Protein AF-A0A645IVG9-F1 (afdb_monomer_lite)

pLDDT: mean 70.03, std 12.47, range [45.09, 88.12]

InterPro domains:
  IPR046283 Protein of unknown function DUF6320 [PF19845] (2-167)

Sequence (167 aa):
MLVIAIDRFYTAGLDWSLIVAGALAMLWVFACPSLLMRKPTFLKIVVPALLAVLAFLLLVNRFFFMADWYARLALPIVLVFGALVIVCGELIVRRILRSFYIPAAILTAVGILVSAIELIVNRYLIGHISIQWSLFVLIPCLALAGIAVSIARRRSIQDEIRKRLHL

Radius of gyration: 21.48 Å; chains: 1; bounding box: 39×39×67 Å

Secondary structure (DSSP, 8-state):
-HHHHHHHHH-S-THHHHHHHHHHHHHHHHHHHHHH-SS--HHHHHHHHHHHHHHHHHHHHHHSTT-THIIIIIHHHHHHHHHHHHHHHHHHHTT-S-TTHHHHHHHHHHHHHHHHHHHHHHHHHTSS---SSHHHHHHHHHHHHHHHHHHHH-HHHHHHHHHHTT-

Structure (mmCIF, N/CA/C/O backbone):
data_AF-A0A645IVG9-F1
#
_entry.id   AF-A0A645IVG9-F1
#
loop_
_atom_site.group_PDB
_atom_site.id
_atom_site.type_symbol
_atom_site.label_atom_id
_atom_site.label_alt_id
_atom_site.label_comp_id
_atom_site.label_asym_id
_atom_site.label_entity_id
_atom_site.label_seq_id
_atom_site.pdbx_PDB_ins_code
_atom_site.Cartn_x
_atom_site.Cartn_y
_atom_site.Cartn_z
_atom_site.occupancy
_atom_site.B_iso_or_equiv
_atom_site.auth_seq_id
_atom_site.auth_comp_id
_atom_site.auth_asym_id
_atom_site.auth_atom_id
_atom_site.pdbx_PDB_model_num
ATOM 1 N N . MET A 1 1 ? -1.678 18.208 -21.548 1.00 52.03 1 MET A N 1
ATOM 2 C CA . MET A 1 1 ? -1.575 18.451 -23.006 1.00 52.03 1 MET A CA 1
ATOM 3 C C . MET A 1 1 ? -0.223 19.041 -23.408 1.00 52.03 1 MET A C 1
ATOM 5 O O . MET A 1 1 ? 0.368 18.513 -24.334 1.00 52.03 1 MET A O 1
ATOM 9 N N . LEU A 1 2 ? 0.326 20.027 -22.682 1.00 56.47 2 LEU A N 1
ATOM 10 C CA . LEU A 1 2 ? 1.654 20.610 -22.966 1.00 56.47 2 LEU A CA 1
ATOM 11 C C . LEU A 1 2 ? 2.825 19.603 -22.970 1.00 56.47 2 LEU A C 1
ATOM 13 O O . LEU A 1 2 ? 3.649 19.638 -23.871 1.00 56.47 2 LEU A O 1
ATOM 17 N N . VAL A 1 3 ? 2.867 18.658 -22.026 1.00 54.75 3 VAL A N 1
ATOM 18 C CA . VAL A 1 3 ? 3.972 17.678 -21.917 1.00 54.75 3 VAL A CA 1
ATOM 19 C C . VAL A 1 3 ? 4.009 16.692 -23.095 1.00 54.75 3 VAL A C 1
ATOM 21 O O . VAL A 1 3 ? 5.079 16.355 -23.579 1.00 54.75 3 VAL A O 1
ATOM 24 N N . ILE A 1 4 ? 2.842 16.284 -23.609 1.00 54.59 4 ILE A N 1
ATOM 25 C CA . ILE A 1 4 ? 2.724 15.348 -24.745 1.00 54.59 4 ILE A CA 1
ATOM 26 C C . ILE A 1 4 ? 3.167 16.025 -26.051 1.00 54.59 4 ILE A C 1
ATOM 28 O O . ILE A 1 4 ? 3.784 15.398 -26.906 1.00 54.59 4 ILE A O 1
ATOM 32 N N . ALA A 1 5 ? 2.870 17.319 -26.195 1.00 57.56 5 ALA A N 1
ATOM 33 C CA . ALA A 1 5 ? 3.284 18.098 -27.355 1.00 57.56 5 ALA A CA 1
ATOM 34 C C . ALA A 1 5 ? 4.805 18.325 -27.381 1.00 57.56 5 ALA A C 1
ATOM 36 O O . ALA A 1 5 ? 5.405 18.240 -28.446 1.00 57.56 5 ALA A O 1
ATOM 37 N N . ILE A 1 6 ? 5.431 18.564 -26.224 1.00 56.22 6 ILE A N 1
ATOM 38 C CA . ILE A 1 6 ? 6.885 18.780 -26.118 1.00 56.22 6 ILE A CA 1
ATOM 39 C C . ILE A 1 6 ? 7.661 17.479 -26.389 1.00 56.22 6 ILE A C 1
ATOM 41 O O . ILE A 1 6 ? 8.654 17.497 -27.112 1.00 56.22 6 ILE A O 1
ATOM 45 N N . ASP A 1 7 ? 7.170 16.342 -25.892 1.00 50.22 7 ASP A N 1
ATOM 46 C CA . ASP A 1 7 ? 7.794 15.024 -26.089 1.00 50.22 7 ASP A CA 1
ATOM 47 C C . ASP A 1 7 ? 7.821 14.597 -27.567 1.00 50.22 7 ASP A C 1
ATOM 49 O O . ASP A 1 7 ? 8.826 14.092 -28.062 1.00 50.22 7 ASP A O 1
ATOM 53 N N . ARG A 1 8 ? 6.758 14.921 -28.319 1.00 49.50 8 ARG A N 1
ATOM 54 C CA . ARG A 1 8 ? 6.665 14.670 -29.768 1.00 49.50 8 ARG A CA 1
ATOM 55 C C . ARG A 1 8 ? 7.735 15.410 -30.583 1.00 49.50 8 ARG A C 1
ATOM 57 O O . ARG A 1 8 ? 8.059 14.962 -31.679 1.00 49.50 8 ARG A O 1
ATOM 64 N N . PHE A 1 9 ? 8.251 16.531 -30.076 1.00 51.00 9 PHE A N 1
ATOM 65 C CA . PHE A 1 9 ? 9.229 17.371 -30.773 1.00 51.00 9 PHE A CA 1
ATOM 66 C C . PHE A 1 9 ? 10.685 17.078 -30.391 1.00 51.00 9 PHE A C 1
ATOM 68 O O . PHE A 1 9 ? 11.572 17.419 -31.170 1.00 51.00 9 PHE A O 1
ATOM 75 N N . TYR A 1 10 ? 10.950 16.462 -29.231 1.00 47.25 10 TYR A N 1
ATOM 76 C CA . TYR A 1 10 ? 12.313 16.356 -28.692 1.00 47.25 10 TYR A CA 1
ATOM 77 C C . TYR A 1 10 ? 12.925 14.950 -28.746 1.00 47.25 10 TYR A C 1
ATOM 79 O O . TYR A 1 10 ? 14.148 14.819 -28.684 1.00 47.25 10 TYR A O 1
ATOM 87 N N . THR A 1 11 ? 12.139 13.873 -28.848 1.00 45.09 11 THR A N 1
ATOM 88 C CA . THR A 1 11 ? 12.695 12.508 -28.857 1.00 45.09 11 THR A CA 1
ATOM 89 C C . THR A 1 11 ? 11.783 11.565 -29.641 1.00 45.09 11 THR A C 1
ATOM 91 O O . THR A 1 11 ? 10.575 11.544 -29.448 1.00 45.09 11 THR A O 1
ATOM 94 N N . ALA A 1 12 ? 12.344 10.754 -30.539 1.00 51.09 12 ALA A N 1
ATOM 95 C CA . ALA A 1 12 ? 11.592 9.798 -31.361 1.00 51.09 12 ALA A CA 1
ATOM 96 C C . ALA A 1 12 ? 11.000 8.597 -30.576 1.00 51.09 12 ALA A C 1
ATOM 98 O O . ALA A 1 12 ? 10.578 7.619 -31.189 1.00 51.09 12 ALA A O 1
ATOM 99 N N . GLY A 1 13 ? 10.952 8.657 -29.240 1.00 50.28 13 GLY A N 1
ATOM 100 C CA . GLY A 1 13 ? 10.428 7.615 -28.357 1.00 50.28 13 GLY A CA 1
ATOM 101 C C . GLY A 1 13 ? 9.473 8.214 -27.327 1.00 50.28 13 GLY A C 1
ATOM 102 O O . GLY A 1 13 ? 9.867 9.072 -26.545 1.00 50.28 13 GLY A O 1
ATOM 103 N N . LEU A 1 14 ? 8.224 7.743 -27.332 1.00 55.28 14 LEU A N 1
ATOM 104 C CA . LEU A 1 14 ? 7.104 8.127 -26.453 1.00 55.28 14 LEU A CA 1
ATOM 105 C C . LEU A 1 14 ? 7.287 7.661 -24.990 1.00 55.28 14 LEU A C 1
ATOM 107 O O . LEU A 1 14 ? 6.313 7.399 -24.284 1.00 55.28 14 LEU A O 1
ATOM 111 N N . ASP A 1 15 ? 8.524 7.496 -24.533 1.00 64.38 15 ASP A N 1
ATOM 112 C CA . ASP A 1 15 ? 8.815 6.663 -23.368 1.00 64.38 15 ASP A CA 1
ATOM 113 C C . ASP A 1 15 ? 8.747 7.453 -22.052 1.00 64.38 15 ASP A C 1
ATOM 115 O O . ASP A 1 15 ? 8.237 6.967 -21.042 1.00 64.38 15 ASP A O 1
ATOM 119 N N . TRP A 1 16 ? 9.170 8.719 -22.059 1.00 63.97 16 TRP A N 1
ATOM 120 C CA . TRP A 1 16 ? 9.213 9.549 -20.851 1.00 63.97 16 TRP A CA 1
ATOM 121 C C . TRP A 1 16 ? 7.883 10.242 -20.556 1.00 63.97 16 TRP A C 1
ATOM 123 O O . TRP A 1 16 ? 7.435 10.273 -19.404 1.00 63.97 16 TRP A O 1
ATOM 133 N N . SER A 1 17 ? 7.199 10.755 -21.583 1.00 72.31 17 SER A N 1
ATOM 134 C CA . SER A 1 17 ? 5.901 11.414 -21.391 1.00 72.31 17 SER A CA 1
ATOM 135 C C . SER A 1 17 ? 4.812 10.464 -20.904 1.00 72.31 17 SER A C 1
ATOM 137 O O . SER A 1 17 ? 3.932 10.890 -20.153 1.00 72.31 17 SER A O 1
ATOM 139 N N . LEU A 1 18 ? 4.882 9.181 -21.271 1.00 73.81 18 LEU A N 1
ATOM 140 C CA . LEU A 1 18 ? 3.909 8.173 -20.860 1.00 73.81 18 LEU A CA 1
ATOM 141 C C . LEU A 1 18 ? 3.987 7.882 -19.354 1.00 73.81 18 LEU A C 1
ATOM 143 O O . LEU A 1 18 ? 2.950 7.737 -18.707 1.00 73.81 18 LEU A O 1
ATOM 147 N N . ILE A 1 19 ? 5.193 7.864 -18.775 1.00 75.81 19 ILE A N 1
ATOM 148 C CA . ILE A 1 19 ? 5.391 7.710 -17.323 1.00 75.81 19 ILE A CA 1
ATOM 149 C C . ILE A 1 19 ? 4.807 8.919 -16.587 1.00 75.81 19 ILE A C 1
ATOM 151 O O . ILE A 1 19 ? 4.055 8.761 -15.624 1.00 75.81 19 ILE A O 1
ATOM 155 N N . VAL A 1 20 ? 5.094 10.132 -17.066 1.00 80.94 20 VAL A N 1
ATOM 156 C CA . VAL A 1 20 ? 4.573 11.371 -16.467 1.00 80.94 20 VAL A CA 1
ATOM 157 C C . VAL A 1 20 ? 3.045 11.429 -16.570 1.00 80.94 20 VAL A C 1
ATOM 159 O O . VAL A 1 20 ? 2.368 11.739 -15.588 1.00 80.94 20 VAL A O 1
ATOM 162 N N . ALA A 1 21 ? 2.483 11.073 -17.728 1.00 81.19 21 ALA A N 1
ATOM 163 C CA . ALA A 1 21 ? 1.040 10.985 -17.933 1.00 81.19 21 ALA A CA 1
ATOM 164 C C . ALA A 1 21 ? 0.395 9.922 -17.029 1.00 81.19 21 ALA A C 1
ATOM 166 O O . ALA A 1 21 ? -0.660 10.179 -16.449 1.00 81.19 21 ALA A O 1
ATOM 167 N N . GLY A 1 22 ? 1.041 8.767 -16.851 1.00 81.81 22 GLY A N 1
ATOM 168 C CA . GLY A 1 22 ? 0.607 7.723 -15.922 1.00 81.81 22 GLY A CA 1
ATOM 169 C C . GLY A 1 22 ? 0.593 8.194 -14.466 1.00 81.81 22 GLY A C 1
ATOM 170 O O . GLY A 1 22 ? -0.384 7.959 -13.757 1.00 81.81 22 GLY A O 1
ATOM 171 N N . ALA A 1 23 ? 1.624 8.922 -14.028 1.00 82.00 23 ALA A N 1
ATOM 172 C CA . ALA A 1 23 ? 1.685 9.492 -12.681 1.00 82.00 23 ALA A CA 1
ATOM 173 C C . ALA A 1 23 ? 0.585 10.546 -12.451 1.00 82.00 23 ALA A C 1
ATOM 175 O O . ALA A 1 23 ? -0.083 10.540 -11.414 1.00 82.00 23 ALA A O 1
ATOM 176 N N . LEU A 1 24 ? 0.340 11.409 -13.443 1.00 84.12 24 LEU A N 1
ATOM 177 C CA . LEU A 1 24 ? -0.767 12.373 -13.438 1.00 84.12 24 LEU A CA 1
ATOM 178 C C . LEU A 1 24 ? -2.133 11.679 -13.381 1.00 84.12 24 LEU A C 1
ATOM 180 O O . LEU A 1 24 ? -2.996 12.096 -12.610 1.00 84.12 24 LEU A O 1
ATOM 184 N N . ALA A 1 25 ? -2.326 10.607 -14.150 1.00 83.25 25 ALA A N 1
ATOM 185 C CA . ALA A 1 25 ? -3.547 9.809 -14.102 1.00 83.25 25 ALA A CA 1
ATOM 186 C C . ALA A 1 25 ? -3.737 9.151 -12.725 1.00 83.25 25 ALA A C 1
ATOM 188 O O . ALA A 1 25 ? -4.847 9.145 -12.196 1.00 83.25 25 ALA A O 1
ATOM 189 N N . MET A 1 26 ? -2.662 8.660 -12.102 1.00 83.81 26 MET A N 1
ATOM 190 C CA . MET A 1 26 ? -2.708 8.079 -10.757 1.00 83.81 26 MET A CA 1
ATOM 191 C C . MET A 1 26 ? -3.111 9.121 -9.702 1.00 83.81 26 MET A C 1
ATOM 193 O O . MET A 1 26 ? -4.006 8.867 -8.896 1.00 83.81 26 MET A O 1
ATOM 197 N N . LEU A 1 27 ? -2.527 10.324 -9.760 1.00 83.50 27 LEU A N 1
ATOM 198 C CA . LEU A 1 27 ? -2.930 11.459 -8.919 1.00 83.50 27 LEU A CA 1
ATOM 199 C C . LEU A 1 27 ? -4.394 11.842 -9.141 1.00 83.50 27 LEU A C 1
ATOM 201 O O . LEU A 1 27 ? -5.121 12.099 -8.180 1.00 83.50 27 LEU A O 1
ATOM 205 N N . TRP A 1 28 ? -4.847 11.831 -10.395 1.00 83.25 28 TRP A N 1
ATOM 206 C CA . TRP A 1 28 ? -6.240 12.098 -10.725 1.00 83.25 28 TRP A CA 1
ATOM 207 C C . TRP A 1 28 ? -7.184 11.069 -10.097 1.00 83.25 28 TRP A C 1
ATOM 209 O O . TRP A 1 28 ? -8.213 11.445 -9.542 1.00 83.25 28 TRP A O 1
ATOM 219 N N . VAL A 1 29 ? -6.831 9.781 -10.112 1.00 84.69 29 VAL A N 1
ATOM 220 C CA . VAL A 1 29 ? -7.633 8.729 -9.464 1.00 84.69 29 VAL A CA 1
ATOM 221 C C . VAL A 1 29 ? -7.662 8.886 -7.942 1.00 84.69 29 VAL A C 1
ATOM 223 O O . VAL A 1 29 ? -8.681 8.572 -7.336 1.00 84.69 29 VAL A O 1
ATOM 226 N N . PHE A 1 30 ? -6.612 9.414 -7.310 1.00 81.12 30 PHE A N 1
ATOM 227 C CA . PHE A 1 30 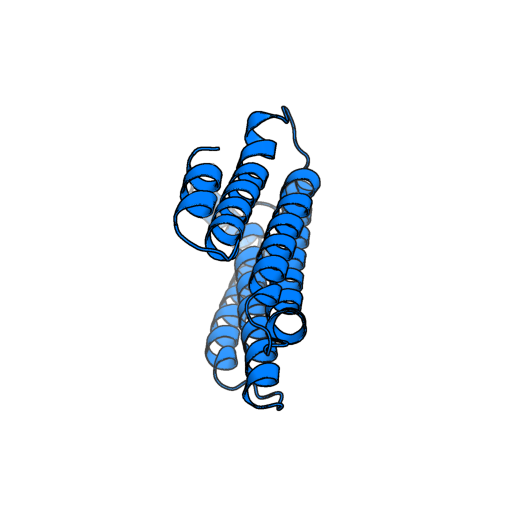? -6.656 9.729 -5.877 1.00 81.12 30 PHE A CA 1
ATOM 228 C C . PHE A 1 30 ? -7.513 10.961 -5.558 1.00 81.12 30 PHE A C 1
ATOM 230 O O . PHE A 1 30 ? -8.185 10.985 -4.527 1.00 81.12 30 PHE A O 1
ATOM 237 N N . ALA A 1 31 ? -7.531 11.964 -6.439 1.00 79.56 31 ALA A N 1
ATOM 238 C CA . ALA A 1 31 ? -8.323 13.183 -6.263 1.00 79.56 31 ALA A CA 1
ATOM 239 C C . ALA A 1 31 ? -9.804 13.015 -6.661 1.00 79.56 31 ALA A C 1
ATOM 241 O O . ALA A 1 31 ? -10.687 13.674 -6.117 1.00 79.56 31 ALA A O 1
ATOM 242 N N . CYS A 1 32 ? -10.116 12.129 -7.605 1.00 80.38 32 CYS A N 1
ATOM 243 C CA . CYS A 1 32 ? -11.469 11.971 -8.139 1.00 80.38 32 CYS A CA 1
ATOM 244 C C . CYS A 1 32 ? -12.513 11.548 -7.075 1.00 80.38 32 CYS A C 1
ATOM 246 O O . CYS A 1 32 ? -13.588 12.153 -7.036 1.00 80.38 32 CYS A O 1
ATOM 248 N N . PRO A 1 33 ? -12.239 10.597 -6.156 1.00 72.88 33 PRO A N 1
ATOM 249 C CA . PRO A 1 33 ? -13.190 10.206 -5.120 1.00 72.88 33 PRO A CA 1
ATOM 250 C C . PRO A 1 33 ? -13.562 11.342 -4.164 1.00 72.88 33 PRO A C 1
ATOM 252 O O . PRO A 1 33 ? -14.701 11.377 -3.703 1.00 72.88 33 PRO A O 1
ATOM 255 N N . SER A 1 34 ? -12.638 12.263 -3.869 1.00 69.81 34 SER A N 1
ATOM 256 C CA . SER A 1 34 ? -12.905 13.399 -2.979 1.00 69.81 34 SER A CA 1
ATOM 257 C C . SER A 1 34 ? -13.672 14.527 -3.670 1.00 69.81 34 SER A C 1
ATOM 259 O O . SER A 1 34 ? -14.435 15.228 -3.010 1.00 69.81 34 SER A O 1
ATOM 261 N N . LEU A 1 35 ? -13.508 14.686 -4.986 1.00 71.69 35 LEU A N 1
ATOM 262 C CA . LEU A 1 35 ? -14.142 15.759 -5.759 1.00 71.69 35 LEU A CA 1
ATOM 263 C C . LEU A 1 35 ? -15.512 15.372 -6.333 1.00 71.69 35 LEU A C 1
ATOM 265 O O . LEU A 1 35 ? -16.405 16.213 -6.408 1.00 71.69 35 LEU A O 1
ATOM 269 N N . LEU A 1 36 ? -15.690 14.115 -6.749 1.00 76.19 36 LEU A N 1
ATOM 270 C CA . LEU A 1 36 ? -16.861 13.693 -7.525 1.00 76.19 36 LEU A CA 1
ATOM 271 C C . LEU A 1 36 ? -17.931 12.989 -6.680 1.00 76.19 36 LEU A C 1
ATOM 273 O O . LEU A 1 36 ? -19.117 13.028 -7.014 1.00 76.19 36 LEU A O 1
ATOM 277 N N . MET A 1 37 ? -17.546 12.327 -5.583 1.00 73.94 37 MET A N 1
ATOM 278 C CA . MET A 1 37 ? -18.481 11.549 -4.772 1.00 73.94 37 MET A CA 1
ATOM 279 C C . MET A 1 37 ? -18.888 12.302 -3.505 1.00 73.94 37 MET A C 1
ATOM 281 O O . MET A 1 37 ? -18.076 12.603 -2.640 1.00 73.94 37 MET A O 1
ATOM 285 N N . ARG A 1 38 ? -20.197 12.529 -3.343 1.00 65.94 38 ARG A N 1
ATOM 286 C CA . ARG A 1 38 ? -20.759 13.206 -2.160 1.00 65.94 38 ARG A CA 1
ATOM 287 C C . ARG A 1 38 ? -20.741 12.332 -0.895 1.00 65.94 38 ARG A C 1
ATOM 289 O O . ARG A 1 38 ? -20.723 12.863 0.209 1.00 65.94 38 ARG A O 1
ATOM 296 N N . LYS A 1 39 ? -20.776 10.999 -1.054 1.00 69.19 39 LYS A N 1
ATOM 297 C CA . LYS A 1 39 ? -20.663 9.977 0.014 1.00 69.19 39 LYS A CA 1
ATOM 298 C C . LYS A 1 39 ? -20.021 8.682 -0.524 1.00 69.19 39 LYS A C 1
ATOM 300 O O . LYS A 1 39 ? -20.720 7.679 -0.691 1.00 69.19 39 LYS A O 1
ATOM 305 N N . PRO A 1 40 ? -18.726 8.686 -0.872 1.00 71.62 40 PRO A N 1
ATOM 306 C CA . PRO A 1 40 ? -18.056 7.480 -1.338 1.00 71.62 40 PRO A CA 1
ATOM 307 C C . PRO A 1 40 ? -17.998 6.428 -0.222 1.00 71.62 40 PRO A C 1
ATOM 309 O O . PRO A 1 40 ? -17.608 6.714 0.908 1.00 71.62 40 PRO A O 1
ATOM 312 N N . THR A 1 41 ? -18.383 5.190 -0.533 1.00 80.00 41 THR A N 1
ATOM 313 C CA . THR A 1 41 ? -18.116 4.040 0.344 1.00 80.00 41 THR A CA 1
ATOM 314 C C . THR A 1 41 ? -16.610 3.786 0.371 1.00 80.00 41 THR A C 1
ATOM 316 O O . THR A 1 41 ? -15.970 3.893 -0.671 1.00 80.00 41 THR A O 1
ATOM 319 N N . PHE A 1 42 ? -16.051 3.393 1.516 1.00 79.31 42 PHE A N 1
ATOM 320 C CA . PHE A 1 42 ? -14.613 3.147 1.685 1.00 79.31 42 PHE A CA 1
ATOM 321 C C . PHE A 1 42 ? -14.002 2.274 0.567 1.00 79.31 42 PHE A C 1
ATOM 323 O O . PHE A 1 42 ? -13.035 2.677 -0.078 1.00 79.31 42 PHE A O 1
ATOM 330 N N . LEU A 1 43 ? -14.646 1.150 0.231 1.00 81.94 43 LEU A N 1
ATOM 331 C CA . LEU A 1 43 ? -14.260 0.281 -0.893 1.00 81.94 43 LEU A CA 1
ATOM 332 C C . LEU A 1 43 ? -14.197 1.007 -2.248 1.00 81.94 43 LEU A C 1
ATOM 334 O O . LEU A 1 43 ? -13.282 0.763 -3.030 1.00 81.94 43 LEU A O 1
ATOM 338 N N . LYS A 1 44 ? -15.130 1.927 -2.523 1.00 82.19 44 LYS A N 1
ATOM 339 C CA . LYS A 1 44 ? -15.171 2.688 -3.786 1.00 82.19 44 LYS A CA 1
ATOM 340 C C . LYS A 1 44 ? -14.026 3.693 -3.914 1.00 82.19 44 LYS A C 1
ATOM 342 O O . LYS A 1 44 ? -13.787 4.167 -5.015 1.00 82.19 44 LYS A O 1
ATOM 347 N N . ILE A 1 45 ? -13.331 4.013 -2.822 1.00 83.56 45 ILE A N 1
ATOM 348 C CA . ILE A 1 45 ? -12.126 4.851 -2.834 1.00 83.56 45 ILE A CA 1
ATOM 349 C C . ILE A 1 45 ? -10.888 3.966 -2.986 1.00 83.56 45 ILE A C 1
ATOM 351 O O . ILE A 1 45 ? -10.044 4.209 -3.843 1.00 83.56 45 ILE A O 1
ATOM 355 N N . VAL A 1 46 ? -10.795 2.914 -2.168 1.00 84.56 46 VAL A N 1
ATOM 356 C CA . VAL A 1 46 ? -9.584 2.089 -2.058 1.00 84.56 46 VAL A CA 1
ATOM 357 C C . VAL A 1 46 ? -9.360 1.212 -3.289 1.00 84.56 46 VAL A C 1
ATOM 359 O O . VAL A 1 46 ? -8.233 1.107 -3.759 1.00 84.56 46 VAL A O 1
ATOM 362 N N . VAL A 1 47 ? -10.408 0.604 -3.850 1.00 85.94 47 VAL A N 1
ATOM 363 C CA . VAL A 1 47 ? -10.275 -0.280 -5.022 1.00 85.94 47 VAL A CA 1
ATOM 364 C C . VAL A 1 47 ? -9.706 0.447 -6.251 1.00 85.94 47 VAL A C 1
ATOM 366 O O . VAL A 1 47 ? -8.701 -0.023 -6.785 1.00 85.94 47 VAL A O 1
ATOM 369 N N . PRO A 1 48 ? -10.265 1.586 -6.711 1.00 85.50 48 PRO A N 1
ATOM 370 C CA . PRO A 1 48 ? -9.694 2.293 -7.856 1.00 85.50 48 PRO A CA 1
ATOM 371 C C . PRO A 1 48 ? -8.303 2.862 -7.558 1.00 85.50 48 PRO A C 1
ATOM 373 O O . PRO A 1 48 ? -7.457 2.857 -8.446 1.00 85.50 48 PRO A O 1
ATOM 376 N N . ALA A 1 49 ? -8.032 3.276 -6.317 1.00 85.62 49 ALA A N 1
ATOM 377 C CA . ALA A 1 49 ? -6.698 3.681 -5.881 1.00 85.62 49 ALA A CA 1
ATOM 378 C C . ALA A 1 49 ? -5.666 2.547 -6.052 1.00 85.62 49 ALA A C 1
ATOM 380 O O . ALA A 1 49 ? -4.605 2.763 -6.636 1.00 85.62 49 ALA A O 1
ATOM 381 N N . LEU A 1 50 ? -5.989 1.326 -5.612 1.00 86.75 50 LEU A N 1
ATOM 382 C CA . LEU A 1 50 ? -5.123 0.153 -5.786 1.00 86.75 50 LEU A CA 1
ATOM 383 C C . LEU A 1 50 ? -4.932 -0.206 -7.264 1.00 86.75 50 LEU A C 1
ATOM 385 O O . LEU A 1 50 ? -3.811 -0.478 -7.691 1.00 86.75 50 LEU A O 1
ATOM 389 N N . LEU A 1 51 ? -6.008 -0.170 -8.055 1.00 87.12 51 LEU A N 1
ATOM 390 C CA . LEU A 1 51 ? -5.939 -0.432 -9.494 1.00 87.12 51 LEU A CA 1
ATOM 391 C C . LEU A 1 51 ? -5.071 0.597 -10.223 1.00 87.12 51 LEU A C 1
ATOM 393 O O . LEU A 1 51 ? -4.291 0.214 -11.090 1.00 87.12 51 LEU A O 1
ATOM 397 N N . ALA A 1 52 ? -5.158 1.877 -9.856 1.00 87.38 52 ALA A N 1
ATOM 398 C CA . ALA A 1 52 ? -4.329 2.925 -10.443 1.00 87.38 52 ALA A CA 1
ATOM 399 C C . ALA A 1 52 ? -2.840 2.710 -10.144 1.00 87.38 52 ALA A C 1
ATOM 401 O O . ALA A 1 52 ? -2.016 2.824 -11.050 1.00 87.38 52 ALA A O 1
ATOM 402 N N . VAL A 1 53 ? -2.502 2.322 -8.910 1.00 87.38 53 VAL A N 1
ATOM 403 C CA . VAL A 1 53 ? -1.125 1.969 -8.528 1.00 87.38 53 VAL A CA 1
ATOM 404 C C . VAL A 1 53 ? -0.628 0.756 -9.316 1.00 87.38 53 VAL A C 1
ATOM 406 O O . VAL A 1 53 ? 0.464 0.798 -9.879 1.00 87.38 53 VAL A O 1
ATOM 409 N N . LEU A 1 54 ? -1.431 -0.307 -9.423 1.00 87.88 54 LEU A N 1
ATOM 410 C CA . LEU A 1 54 ? -1.070 -1.498 -10.201 1.00 87.88 54 LEU A CA 1
ATOM 411 C C . LEU A 1 54 ? -0.897 -1.194 -11.692 1.00 87.88 54 LEU A C 1
ATOM 413 O O . LEU A 1 54 ? 0.030 -1.719 -12.307 1.00 87.88 54 LEU A O 1
ATOM 417 N N . ALA A 1 55 ? -1.765 -0.360 -12.267 1.00 86.12 55 ALA A N 1
ATOM 418 C CA . ALA A 1 55 ? -1.688 0.051 -13.664 1.00 86.12 55 ALA A CA 1
ATOM 419 C C . ALA A 1 55 ? -0.441 0.905 -13.930 1.00 86.12 55 ALA A C 1
ATOM 421 O O . ALA A 1 55 ? 0.257 0.675 -14.918 1.00 86.12 55 ALA A O 1
ATOM 422 N N . PHE A 1 56 ? -0.118 1.839 -13.030 1.00 84.50 56 PHE A N 1
ATOM 423 C CA . PHE A 1 56 ? 1.099 2.642 -13.122 1.00 84.50 56 PHE A CA 1
ATOM 424 C C . PHE A 1 56 ? 2.358 1.774 -13.023 1.00 84.50 56 PHE A C 1
ATOM 426 O O . PHE A 1 56 ? 3.246 1.877 -13.864 1.00 84.50 56 PHE A O 1
ATOM 433 N N . LEU A 1 57 ? 2.419 0.857 -12.056 1.00 85.12 57 LEU A N 1
ATOM 434 C CA . LEU A 1 57 ? 3.555 -0.058 -11.905 1.00 85.12 57 LEU A CA 1
ATOM 435 C C . LEU A 1 57 ? 3.706 -1.003 -13.105 1.00 85.12 57 LEU A C 1
ATOM 437 O O . LEU A 1 57 ? 4.829 -1.316 -13.495 1.00 85.12 57 LEU A O 1
ATOM 441 N N . LEU A 1 58 ? 2.598 -1.420 -13.724 1.00 84.50 58 LEU A N 1
ATOM 442 C CA . LEU A 1 58 ? 2.620 -2.215 -14.953 1.00 84.50 58 LEU A CA 1
ATOM 443 C C . LEU A 1 58 ? 3.185 -1.408 -16.125 1.00 84.50 58 LEU A C 1
ATOM 445 O O . LEU A 1 58 ? 3.995 -1.930 -16.889 1.00 84.50 58 LEU A O 1
ATOM 449 N N . LEU A 1 59 ? 2.790 -0.139 -16.247 1.00 82.50 59 LEU A N 1
ATOM 450 C CA . LEU A 1 59 ? 3.319 0.790 -17.244 1.00 82.50 59 LEU A CA 1
ATOM 451 C C . LEU A 1 59 ? 4.831 0.969 -17.062 1.00 82.50 59 LEU A C 1
ATOM 453 O O . LEU A 1 59 ? 5.577 0.829 -18.026 1.00 82.50 59 LEU A O 1
ATOM 457 N N . VAL A 1 60 ? 5.295 1.163 -15.824 1.00 82.00 60 VAL A N 1
ATOM 458 C CA . VAL A 1 60 ? 6.729 1.231 -15.497 1.00 82.00 60 VAL A CA 1
ATOM 459 C C . VAL A 1 60 ? 7.440 -0.076 -15.866 1.00 82.00 60 VAL A C 1
ATOM 461 O O . VAL A 1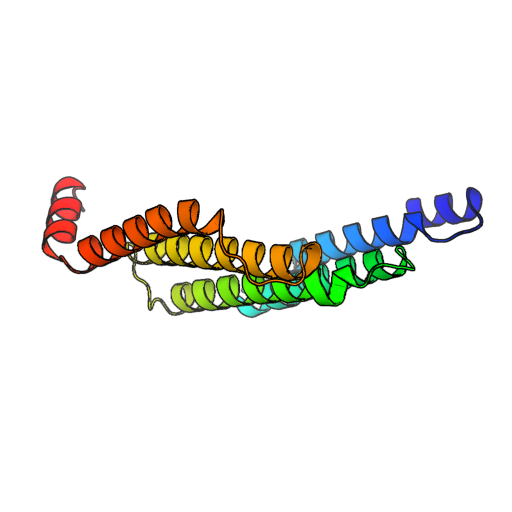 60 ? 8.499 -0.045 -16.484 1.00 82.00 60 VAL A O 1
ATOM 464 N N . ASN A 1 61 ? 6.853 -1.237 -15.566 1.00 82.75 61 ASN A N 1
ATOM 465 C CA . ASN A 1 61 ? 7.444 -2.534 -15.902 1.00 82.75 61 ASN A CA 1
ATOM 466 C C . ASN A 1 61 ? 7.650 -2.737 -17.408 1.00 82.75 61 ASN A C 1
ATOM 468 O O . ASN A 1 61 ? 8.628 -3.358 -17.803 1.00 82.75 61 ASN A O 1
ATOM 472 N N . ARG A 1 62 ? 6.753 -2.216 -18.255 1.00 77.94 62 ARG A N 1
ATOM 473 C CA . ARG A 1 62 ? 6.897 -2.310 -19.718 1.00 77.94 62 ARG A CA 1
ATOM 474 C C . ARG A 1 62 ? 8.129 -1.574 -20.246 1.00 77.94 62 ARG A C 1
ATOM 476 O O . ARG A 1 62 ? 8.646 -1.978 -21.280 1.00 77.94 62 ARG A O 1
ATOM 483 N N . PHE A 1 63 ? 8.609 -0.551 -19.539 1.00 73.06 63 PHE A N 1
ATOM 484 C CA . PHE A 1 63 ? 9.838 0.159 -19.901 1.00 73.06 63 PHE A CA 1
ATOM 485 C C . PHE A 1 63 ? 11.103 -0.609 -19.520 1.00 73.06 63 PHE A C 1
ATOM 487 O O . PHE A 1 63 ? 12.104 -0.562 -20.232 1.00 73.06 63 PHE A O 1
ATOM 494 N N . PHE A 1 64 ? 11.058 -1.370 -18.430 1.00 70.38 64 PHE A N 1
ATOM 495 C CA . PHE A 1 64 ? 12.167 -2.218 -18.012 1.00 70.38 64 PHE A CA 1
ATOM 496 C C . PHE A 1 64 ? 12.047 -3.593 -18.683 1.00 70.38 64 PHE A C 1
ATOM 498 O O . PHE A 1 64 ? 11.570 -4.551 -18.083 1.00 70.38 64 PHE A O 1
ATOM 505 N N . PHE A 1 65 ? 12.513 -3.685 -19.935 1.00 59.81 65 PHE A N 1
ATOM 506 C CA . PHE A 1 65 ? 12.430 -4.851 -20.840 1.00 59.81 65 PHE A CA 1
ATOM 507 C C . PHE A 1 65 ? 12.871 -6.217 -20.259 1.00 59.81 65 PHE A C 1
ATOM 509 O O . PHE A 1 65 ? 12.606 -7.244 -20.874 1.00 59.81 65 PHE A O 1
ATOM 516 N N . MET A 1 66 ? 13.555 -6.249 -19.109 1.00 58.25 66 MET A N 1
ATOM 517 C CA . MET A 1 66 ? 14.241 -7.435 -18.570 1.00 58.25 66 MET A CA 1
ATOM 518 C C . MET A 1 66 ? 13.830 -7.83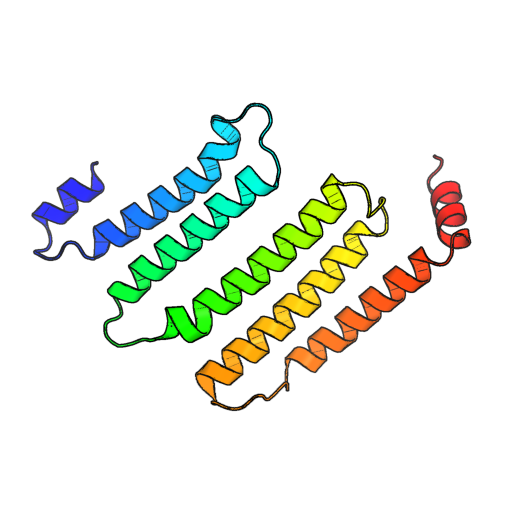0 -17.147 1.00 58.25 66 MET A C 1
ATOM 520 O O . MET A 1 66 ? 14.456 -8.710 -16.559 1.00 58.25 66 MET A O 1
ATOM 524 N N . ALA A 1 67 ? 12.833 -7.181 -16.547 1.00 61.38 67 ALA A N 1
ATOM 525 C CA . ALA A 1 67 ? 12.614 -7.329 -15.115 1.00 61.38 67 ALA A CA 1
ATOM 526 C C . ALA A 1 67 ? 11.195 -7.843 -14.801 1.00 61.38 67 ALA A C 1
ATOM 528 O O . ALA A 1 67 ? 10.213 -7.129 -14.941 1.00 61.38 67 ALA A O 1
ATOM 529 N N . ASP A 1 68 ? 11.090 -9.075 -14.292 1.00 74.38 68 ASP A N 1
ATOM 530 C CA . ASP A 1 68 ? 9.838 -9.679 -13.788 1.00 74.38 68 ASP A CA 1
ATOM 531 C C . ASP A 1 68 ? 9.450 -9.188 -12.377 1.00 74.38 68 ASP A C 1
ATOM 533 O O . ASP A 1 68 ? 8.656 -9.811 -11.659 1.00 74.38 68 ASP A O 1
ATOM 537 N N . TRP A 1 69 ? 10.033 -8.069 -11.945 1.00 79.38 69 TRP A N 1
ATOM 538 C CA . TRP A 1 69 ? 9.808 -7.471 -10.632 1.00 79.38 69 TRP A CA 1
ATOM 539 C C . TRP A 1 69 ? 8.346 -7.077 -10.428 1.00 79.38 69 TRP A C 1
ATOM 541 O O . TRP A 1 69 ? 7.859 -7.143 -9.303 1.00 79.38 69 TRP A O 1
ATOM 551 N N . TYR A 1 70 ? 7.602 -6.730 -11.483 1.00 83.06 70 TYR A N 1
ATOM 552 C CA . TYR A 1 70 ? 6.184 -6.422 -11.324 1.00 83.06 70 TYR A CA 1
ATOM 553 C C . TYR A 1 70 ? 5.406 -7.604 -10.749 1.00 83.06 70 TYR A C 1
ATOM 555 O O . TYR A 1 70 ? 4.749 -7.468 -9.720 1.00 83.06 70 TYR A O 1
ATOM 563 N N . ALA A 1 71 ? 5.513 -8.779 -11.370 1.00 82.19 71 ALA A N 1
ATOM 564 C CA . ALA A 1 71 ? 4.752 -9.951 -10.952 1.00 82.19 71 ALA A CA 1
ATOM 565 C C . ALA A 1 71 ? 5.278 -10.543 -9.637 1.00 82.19 71 ALA A C 1
ATOM 567 O O . ALA A 1 71 ? 4.489 -10.980 -8.801 1.00 82.19 71 ALA A O 1
ATOM 568 N N . ARG A 1 72 ? 6.604 -10.557 -9.446 1.00 78.69 72 ARG A N 1
ATOM 569 C CA . ARG A 1 72 ? 7.234 -11.220 -8.292 1.00 78.69 72 ARG A CA 1
ATOM 570 C C . ARG A 1 72 ? 7.372 -10.328 -7.059 1.00 78.69 72 ARG A C 1
ATOM 572 O O . ARG A 1 72 ? 7.451 -10.857 -5.957 1.00 78.69 72 ARG A O 1
ATOM 579 N N . LEU A 1 73 ? 7.403 -9.006 -7.232 1.00 80.69 73 LEU A N 1
ATOM 580 C CA . LEU A 1 73 ? 7.661 -8.040 -6.162 1.00 80.69 73 LEU A CA 1
ATOM 581 C C . LEU A 1 73 ? 6.489 -7.066 -5.996 1.00 80.69 73 LEU A C 1
ATOM 583 O O . LEU A 1 73 ? 5.855 -7.022 -4.944 1.00 80.69 73 LEU A O 1
ATOM 587 N N . ALA A 1 74 ? 6.171 -6.302 -7.039 1.00 83.62 74 ALA A N 1
ATOM 588 C CA . ALA A 1 74 ? 5.239 -5.184 -6.933 1.00 83.62 74 ALA A CA 1
ATOM 589 C C . ALA A 1 74 ? 3.795 -5.645 -6.675 1.00 83.62 74 ALA A C 1
ATOM 591 O O . ALA A 1 74 ? 3.128 -5.153 -5.767 1.00 83.62 74 ALA A O 1
ATOM 592 N N . LEU A 1 75 ? 3.330 -6.627 -7.444 1.00 86.19 75 LEU A N 1
ATOM 593 C CA . LEU A 1 75 ? 1.987 -7.187 -7.366 1.00 86.19 75 LEU A CA 1
ATOM 594 C C . LEU A 1 75 ? 1.690 -7.796 -5.982 1.00 86.19 75 LEU A C 1
ATOM 596 O O . LEU A 1 75 ? 0.699 -7.384 -5.376 1.00 86.19 75 LEU A O 1
ATOM 600 N N . PRO A 1 76 ? 2.516 -8.704 -5.420 1.00 84.69 76 PRO A N 1
ATOM 601 C CA . PRO A 1 76 ? 2.246 -9.259 -4.097 1.00 84.69 76 PRO A CA 1
ATOM 602 C C . PRO A 1 76 ? 2.330 -8.207 -2.981 1.00 84.69 76 PRO A C 1
ATOM 604 O O . PRO A 1 76 ? 1.511 -8.253 -2.066 1.00 84.69 76 PRO A O 1
ATOM 607 N N . ILE A 1 77 ? 3.234 -7.219 -3.065 1.00 83.38 77 ILE A N 1
ATOM 608 C CA . ILE A 1 77 ? 3.308 -6.133 -2.068 1.00 83.38 77 ILE A CA 1
ATOM 609 C C . ILE A 1 77 ? 2.027 -5.295 -2.089 1.00 83.38 77 ILE A C 1
ATOM 611 O O . ILE A 1 77 ? 1.420 -5.068 -1.040 1.00 83.38 77 ILE A O 1
ATOM 615 N N . VAL A 1 78 ? 1.588 -4.863 -3.274 1.00 88.12 78 VAL A N 1
ATOM 616 C CA . VAL A 1 78 ? 0.378 -4.041 -3.419 1.00 88.12 78 VAL A CA 1
ATOM 617 C C . VAL A 1 78 ? -0.873 -4.826 -3.026 1.00 88.12 78 VAL A C 1
ATOM 619 O O . VAL A 1 78 ? -1.767 -4.255 -2.402 1.00 88.12 78 VAL A O 1
ATOM 622 N N . LEU A 1 79 ? -0.933 -6.131 -3.313 1.00 87.88 79 LEU A N 1
ATOM 623 C CA . LEU A 1 79 ? -2.032 -6.989 -2.866 1.00 87.88 79 LEU A CA 1
ATOM 624 C C . LEU A 1 79 ? -2.086 -7.122 -1.345 1.00 87.88 79 LEU A C 1
ATOM 626 O O . LEU A 1 79 ? -3.161 -6.955 -0.775 1.00 87.88 79 LEU A O 1
ATOM 630 N N . VAL A 1 80 ? -0.959 -7.396 -0.680 1.00 85.50 80 VAL A N 1
ATOM 631 C CA . VAL A 1 80 ? -0.930 -7.512 0.788 1.00 85.50 80 VAL A CA 1
ATOM 632 C C . VAL A 1 80 ? -1.294 -6.179 1.433 1.00 85.50 80 VAL A C 1
ATOM 634 O O . VAL A 1 80 ? -2.146 -6.136 2.321 1.00 85.50 80 VAL A O 1
ATOM 637 N N . PHE A 1 81 ? -0.705 -5.083 0.955 1.00 86.25 81 PHE A N 1
ATOM 638 C CA . PHE A 1 81 ? -1.033 -3.743 1.429 1.00 86.25 81 PHE A CA 1
ATOM 639 C C . PHE A 1 81 ? -2.520 -3.425 1.239 1.00 86.25 81 PHE A C 1
ATOM 641 O O . PHE A 1 81 ? -3.203 -3.035 2.186 1.00 86.25 81 PHE A O 1
ATOM 648 N N . GLY A 1 82 ? -3.045 -3.650 0.034 1.00 86.19 82 GLY A N 1
ATOM 649 C CA . GLY A 1 82 ? -4.445 -3.415 -0.291 1.00 86.19 82 GLY A CA 1
ATOM 650 C C . GLY A 1 82 ? -5.396 -4.264 0.546 1.00 86.19 82 GLY A C 1
ATOM 651 O O . GLY A 1 82 ? -6.372 -3.738 1.077 1.00 86.19 82 GLY A O 1
ATOM 652 N N . ALA A 1 83 ? -5.090 -5.548 0.735 1.00 86.06 83 ALA A N 1
ATOM 653 C CA . ALA A 1 83 ? -5.874 -6.445 1.576 1.00 86.06 83 ALA A CA 1
ATOM 654 C C . ALA A 1 83 ? -5.915 -5.961 3.032 1.00 86.06 83 ALA A C 1
ATOM 656 O O . ALA A 1 83 ? -6.993 -5.904 3.621 1.00 86.06 83 ALA A O 1
ATOM 657 N N . LEU A 1 84 ? -4.776 -5.545 3.595 1.00 85.12 84 LEU A N 1
ATOM 658 C CA . LEU A 1 84 ? -4.713 -5.003 4.955 1.00 85.12 84 LEU A CA 1
ATOM 659 C C . LEU A 1 84 ? -5.519 -3.709 5.092 1.00 85.12 84 LEU A C 1
ATOM 661 O O . LEU A 1 84 ? -6.303 -3.578 6.031 1.00 85.12 84 LEU A O 1
ATOM 665 N N . VAL A 1 85 ? -5.391 -2.781 4.140 1.00 85.31 85 VAL A N 1
ATOM 666 C CA . VAL A 1 85 ? -6.165 -1.529 4.133 1.00 85.31 85 VAL A CA 1
ATOM 667 C C . VAL A 1 85 ? -7.665 -1.809 4.034 1.00 85.31 85 VAL A C 1
ATOM 669 O O . VAL A 1 85 ? -8.444 -1.202 4.769 1.00 85.31 85 VAL A O 1
ATOM 672 N N . ILE A 1 86 ? -8.079 -2.744 3.173 1.00 86.06 86 ILE A N 1
ATOM 673 C CA . ILE A 1 86 ? -9.486 -3.133 3.022 1.00 86.06 86 ILE A CA 1
ATOM 674 C C . ILE A 1 86 ? -10.010 -3.763 4.312 1.00 86.06 86 ILE A C 1
ATOM 676 O O . ILE A 1 86 ? -11.047 -3.333 4.809 1.00 86.06 86 ILE A O 1
ATOM 680 N N . VAL A 1 87 ? -9.292 -4.732 4.886 1.00 82.25 87 VAL A N 1
ATOM 681 C CA . VAL A 1 87 ? -9.707 -5.421 6.117 1.00 82.25 87 VAL A CA 1
ATOM 682 C C . VAL A 1 87 ? -9.786 -4.442 7.286 1.00 82.25 87 VAL A C 1
ATOM 684 O O . VAL A 1 87 ? -10.826 -4.357 7.939 1.00 82.25 87 VAL A O 1
ATOM 687 N N . CYS A 1 88 ? -8.733 -3.661 7.537 1.00 80.44 88 CYS A N 1
ATOM 688 C CA . CYS A 1 88 ? -8.728 -2.676 8.617 1.00 80.44 88 CYS A CA 1
ATOM 689 C C . CYS A 1 88 ? -9.814 -1.615 8.418 1.00 80.44 88 CYS A C 1
ATOM 691 O O . CYS A 1 88 ? -10.537 -1.293 9.361 1.00 80.44 88 CYS A O 1
ATOM 693 N N . GLY A 1 89 ? -9.968 -1.097 7.201 1.00 80.81 89 GLY A N 1
ATOM 694 C CA . GLY A 1 89 ? -10.964 -0.076 6.911 1.00 80.81 89 GLY A CA 1
ATOM 695 C C . GLY A 1 89 ? -12.401 -0.582 7.007 1.00 80.81 89 GLY A C 1
ATOM 696 O O . GLY A 1 89 ? -13.228 0.085 7.623 1.00 80.81 89 GLY A O 1
ATOM 697 N N . GLU A 1 90 ? -12.704 -1.782 6.507 1.00 82.00 90 GLU A N 1
ATOM 698 C CA . GLU A 1 90 ? -14.023 -2.408 6.675 1.00 82.00 90 GLU A CA 1
ATOM 699 C C . GLU A 1 90 ? -14.338 -2.670 8.153 1.00 82.00 90 GLU A C 1
ATOM 701 O O . GLU A 1 90 ? -15.451 -2.388 8.601 1.00 82.00 90 GLU A O 1
ATOM 706 N N . LEU A 1 91 ? -13.366 -3.146 8.939 1.00 79.12 91 LEU A N 1
ATOM 707 C CA . LEU A 1 91 ? -13.537 -3.368 10.380 1.00 79.12 91 LEU A CA 1
ATOM 708 C C . LEU A 1 91 ? -13.838 -2.066 11.145 1.00 79.12 91 LEU A C 1
ATOM 710 O O . LEU A 1 91 ? -14.642 -2.073 12.086 1.00 79.12 91 LEU A O 1
ATOM 714 N N . ILE A 1 92 ? -13.225 -0.952 10.732 1.00 78.88 92 ILE A N 1
ATOM 715 C CA . ILE A 1 92 ? -13.470 0.384 11.295 1.00 78.88 92 ILE A CA 1
ATOM 716 C C . ILE A 1 92 ? -14.846 0.910 10.860 1.00 78.88 92 ILE A C 1
ATOM 718 O O . ILE A 1 92 ? -15.641 1.326 11.706 1.00 78.88 92 ILE A O 1
ATOM 722 N N . VAL A 1 93 ? -15.165 0.854 9.562 1.00 79.00 93 VAL A N 1
ATOM 723 C CA . VAL A 1 93 ? -16.432 1.360 8.997 1.00 79.00 93 VAL A CA 1
ATOM 724 C C . VAL A 1 93 ? -17.635 0.594 9.549 1.00 79.00 93 VAL A C 1
ATOM 726 O O . VAL A 1 93 ? -18.649 1.205 9.889 1.00 79.00 93 VAL A O 1
ATOM 729 N N . ARG A 1 94 ? -17.515 -0.728 9.729 1.00 78.69 94 ARG A N 1
ATOM 730 C CA . ARG A 1 94 ? -18.552 -1.578 10.345 1.00 78.69 94 ARG A CA 1
ATOM 731 C C . ARG A 1 94 ? -18.664 -1.408 11.865 1.00 78.69 94 ARG A C 1
ATOM 733 O O . ARG A 1 94 ? -19.493 -2.069 12.483 1.00 78.69 94 ARG A O 1
ATOM 740 N N . ARG A 1 95 ? -17.851 -0.534 12.478 1.00 70.81 95 ARG A N 1
ATOM 741 C CA . ARG A 1 95 ? -17.776 -0.290 13.934 1.00 70.81 95 ARG A CA 1
ATOM 742 C C . ARG A 1 95 ? -17.520 -1.551 14.772 1.00 70.81 95 ARG A C 1
ATOM 744 O O . ARG A 1 95 ? -17.866 -1.579 15.955 1.00 70.81 95 ARG A O 1
ATOM 751 N N . ILE A 1 96 ? -16.904 -2.577 14.179 1.00 64.25 96 ILE A N 1
ATOM 752 C CA . ILE A 1 96 ? -16.514 -3.807 14.884 1.00 64.25 96 ILE A CA 1
ATOM 753 C C . ILE A 1 96 ? -15.375 -3.486 15.860 1.00 64.25 96 ILE A C 1
ATOM 755 O O . ILE A 1 96 ? -15.395 -3.915 17.012 1.00 64.25 96 ILE A O 1
ATOM 759 N N . LEU A 1 97 ? -14.420 -2.658 15.429 1.00 60.69 97 LEU A N 1
ATOM 760 C CA . LEU A 1 97 ? -13.350 -2.140 16.278 1.00 60.69 97 LEU A CA 1
ATOM 761 C C . LEU A 1 97 ? -13.797 -0.814 16.908 1.00 60.69 97 LEU A C 1
ATOM 763 O O . LEU A 1 97 ? -13.999 0.182 16.214 1.00 60.69 97 LEU A O 1
ATOM 767 N N . ARG A 1 98 ? -13.959 -0.782 18.235 1.00 62.34 98 ARG A N 1
ATOM 768 C CA . ARG A 1 98 ? -14.291 0.447 18.978 1.00 62.34 98 ARG A CA 1
ATOM 769 C C . ARG A 1 98 ? -13.035 1.086 19.562 1.00 62.34 98 ARG A C 1
ATOM 771 O O . ARG A 1 98 ? -12.285 0.402 20.246 1.00 62.34 98 ARG A O 1
ATOM 778 N N . SER A 1 99 ? -12.867 2.392 19.327 1.00 62.41 99 SER A N 1
ATOM 779 C CA . SER A 1 99 ? -11.895 3.340 19.912 1.00 62.41 99 SER A CA 1
ATOM 780 C C . SER A 1 99 ? -10.480 2.790 20.176 1.00 62.41 99 SER A C 1
ATOM 782 O O . SER A 1 99 ? -9.560 3.056 19.411 1.00 62.41 99 SER A O 1
ATOM 784 N N . PHE A 1 100 ? -10.299 1.964 21.207 1.00 60.22 100 PHE A N 1
ATOM 785 C CA . PHE A 1 100 ? -9.006 1.419 21.622 1.00 60.22 100 PHE A CA 1
ATOM 786 C C . PHE A 1 100 ? -8.499 0.240 20.768 1.00 60.22 100 PHE A C 1
ATOM 788 O O . PHE A 1 100 ? -7.300 -0.014 20.710 1.00 60.22 100 PHE A O 1
ATOM 795 N N . TYR A 1 101 ? -9.388 -0.463 20.058 1.00 65.75 101 TYR A N 1
ATOM 796 C CA . TYR A 1 101 ? -8.999 -1.567 19.166 1.00 65.75 101 TYR A CA 1
ATOM 797 C C . TYR A 1 101 ? -8.439 -1.090 17.813 1.00 65.75 101 TYR A C 1
ATOM 799 O O . TYR A 1 101 ? -7.817 -1.868 17.095 1.00 65.75 101 TYR A O 1
ATOM 807 N N . ILE A 1 102 ? -8.640 0.187 17.468 1.00 68.75 102 ILE A N 1
ATOM 808 C CA . ILE A 1 102 ? -8.171 0.798 16.217 1.00 68.75 102 ILE A CA 1
ATOM 809 C C . ILE A 1 102 ? -6.634 0.879 16.170 1.00 68.75 102 ILE A C 1
ATOM 811 O O . ILE A 1 102 ? -6.058 0.319 15.237 1.00 68.75 102 ILE A O 1
ATOM 815 N N . PRO A 1 103 ? -5.934 1.488 17.154 1.00 68.75 103 PRO A N 1
ATOM 816 C CA . PRO A 1 103 ? -4.471 1.525 17.141 1.00 68.75 103 PRO A CA 1
ATOM 817 C C . PRO A 1 103 ? -3.857 0.121 17.221 1.00 68.75 103 PRO A C 1
ATOM 819 O O . PRO A 1 103 ? -2.862 -0.142 16.552 1.00 68.75 103 PRO A O 1
ATOM 822 N N . ALA A 1 104 ? -4.480 -0.804 17.961 1.00 68.25 104 ALA A N 1
ATOM 823 C CA . ALA A 1 104 ? -4.040 -2.198 18.038 1.00 68.25 104 ALA A CA 1
ATOM 824 C C . ALA A 1 104 ? -4.107 -2.906 16.672 1.00 68.25 104 ALA A C 1
ATOM 826 O O . ALA A 1 104 ? -3.162 -3.590 16.273 1.00 68.25 104 ALA A O 1
ATOM 827 N N . ALA A 1 105 ? -5.205 -2.717 15.932 1.00 72.00 105 ALA A N 1
ATOM 828 C CA . ALA A 1 105 ? -5.371 -3.279 14.596 1.00 72.00 105 ALA A CA 1
ATOM 829 C C . ALA A 1 105 ? -4.385 -2.671 13.588 1.00 72.00 105 ALA A C 1
ATOM 831 O O . ALA A 1 105 ? -3.823 -3.408 12.782 1.00 72.00 105 ALA A O 1
ATOM 832 N N . ILE A 1 106 ? -4.128 -1.360 13.664 1.00 73.69 106 ILE A N 1
ATOM 833 C CA . ILE A 1 106 ? -3.144 -0.684 12.803 1.00 73.69 106 ILE A CA 1
ATOM 834 C C . ILE A 1 106 ? -1.736 -1.208 13.087 1.00 73.69 106 ILE A C 1
ATOM 836 O O . ILE A 1 106 ? -1.038 -1.585 12.152 1.00 73.69 106 ILE A O 1
ATOM 840 N N . LEU A 1 107 ? -1.334 -1.288 14.360 1.00 71.12 107 LEU A N 1
ATOM 841 C CA . LEU A 1 107 ? -0.037 -1.847 14.756 1.00 71.12 107 LEU A CA 1
ATOM 842 C C . LEU A 1 107 ? 0.125 -3.273 14.223 1.00 71.12 107 LEU A C 1
ATOM 844 O O . LEU A 1 107 ? 1.117 -3.579 13.569 1.00 71.12 107 LEU A O 1
ATOM 848 N N . THR A 1 108 ? -0.890 -4.116 14.413 1.00 73.81 108 THR A N 1
ATOM 849 C CA . THR A 1 108 ? -0.877 -5.496 13.909 1.00 73.81 108 THR A CA 1
ATOM 850 C C . THR A 1 108 ? -0.751 -5.540 12.382 1.00 73.81 108 THR A C 1
ATOM 852 O O . THR A 1 108 ? 0.055 -6.303 11.853 1.00 73.81 108 THR A O 1
ATOM 855 N N . ALA A 1 109 ? -1.493 -4.694 11.662 1.00 75.69 109 ALA A N 1
ATOM 856 C CA . ALA A 1 109 ? -1.421 -4.610 10.206 1.00 75.69 109 ALA A CA 1
ATOM 857 C C . ALA A 1 109 ? -0.040 -4.154 9.714 1.00 75.69 109 ALA A C 1
ATOM 859 O O . ALA A 1 109 ? 0.478 -4.726 8.757 1.00 75.69 109 ALA A O 1
ATOM 860 N N . VAL A 1 110 ? 0.589 -3.184 10.384 1.00 74.50 110 VAL A N 1
ATOM 861 C CA . VAL A 1 110 ? 1.957 -2.742 10.068 1.00 74.50 110 VAL A CA 1
ATOM 862 C C . VAL A 1 110 ? 2.954 -3.887 10.260 1.00 74.50 110 VAL A C 1
ATOM 864 O O . VAL A 1 110 ? 3.778 -4.123 9.380 1.00 74.50 110 VAL A O 1
ATOM 867 N N . GLY A 1 111 ? 2.850 -4.651 11.351 1.00 71.06 111 GLY A N 1
ATOM 868 C CA . GLY A 1 111 ? 3.707 -5.819 11.589 1.00 71.06 111 GLY A CA 1
ATOM 869 C C . GLY A 1 111 ? 3.580 -6.893 10.506 1.00 71.06 111 GLY A C 1
ATOM 870 O O . GLY A 1 111 ? 4.589 -7.411 10.016 1.00 71.06 111 GLY A O 1
ATOM 871 N N . ILE A 1 112 ? 2.345 -7.190 10.086 1.00 76.75 112 ILE A N 1
ATOM 872 C CA . ILE A 1 112 ? 2.071 -8.117 8.977 1.00 76.75 112 ILE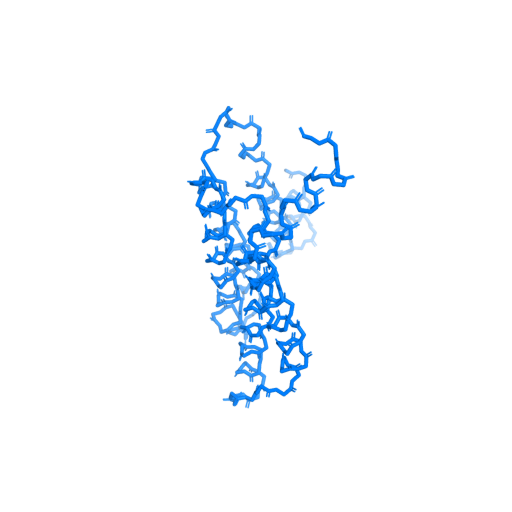 A CA 1
ATOM 873 C C . ILE A 1 112 ? 2.659 -7.576 7.670 1.00 76.75 112 ILE A C 1
ATOM 875 O O . ILE A 1 112 ? 3.317 -8.324 6.949 1.00 76.75 112 ILE A O 1
ATOM 879 N N . LEU A 1 113 ? 2.468 -6.285 7.378 1.00 76.81 113 LEU A N 1
ATOM 880 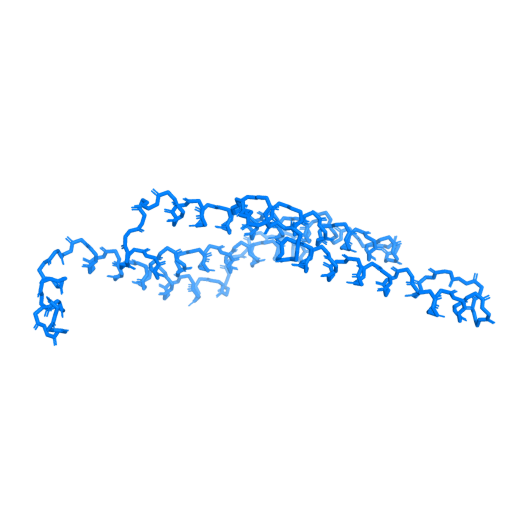C CA . LEU A 1 113 ? 2.968 -5.651 6.159 1.00 76.81 113 LEU A CA 1
ATOM 881 C C . LEU A 1 113 ? 4.495 -5.723 6.063 1.00 76.81 113 LEU A C 1
ATOM 883 O O . LEU A 1 113 ? 5.016 -6.157 5.040 1.00 76.81 113 LEU A O 1
ATOM 887 N N . VAL A 1 114 ? 5.208 -5.338 7.125 1.00 74.94 114 VAL A N 1
ATOM 888 C CA . VAL A 1 114 ? 6.681 -5.358 7.148 1.00 74.94 114 VAL A CA 1
ATOM 889 C C . VAL A 1 114 ? 7.208 -6.775 6.928 1.00 74.94 114 VAL A C 1
ATOM 891 O O . VAL A 1 114 ? 8.131 -6.987 6.145 1.00 74.94 114 VAL A O 1
ATOM 894 N N . SER A 1 115 ? 6.576 -7.760 7.561 1.00 71.19 115 SER A N 1
ATOM 895 C CA . SER A 1 115 ? 6.983 -9.163 7.442 1.00 71.19 115 SER A CA 1
ATOM 896 C C . SER A 1 115 ? 6.697 -9.738 6.060 1.00 71.19 115 SER A C 1
ATOM 898 O O . SER A 1 115 ? 7.511 -10.481 5.516 1.00 71.19 115 SER A O 1
ATOM 900 N N . ALA A 1 116 ? 5.559 -9.372 5.470 1.00 77.62 116 ALA A N 1
ATOM 901 C CA . ALA A 1 116 ? 5.225 -9.754 4.108 1.00 77.62 116 ALA A CA 1
ATOM 902 C C . ALA A 1 116 ? 6.194 -9.130 3.095 1.00 77.62 116 ALA A C 1
ATOM 904 O O . ALA A 1 116 ? 6.643 -9.831 2.191 1.00 77.62 116 ALA A O 1
ATOM 905 N N . ILE A 1 117 ? 6.558 -7.853 3.264 1.00 76.31 117 ILE A N 1
ATOM 906 C CA . ILE A 1 117 ? 7.547 -7.181 2.410 1.00 76.31 117 ILE A CA 1
ATOM 907 C C . ILE A 1 117 ? 8.891 -7.904 2.488 1.00 76.31 117 ILE A C 1
ATOM 909 O O . ILE A 1 117 ? 9.439 -8.236 1.442 1.00 76.31 117 ILE A O 1
ATOM 913 N N . GLU A 1 118 ? 9.400 -8.210 3.684 1.00 74.88 118 GLU A N 1
ATOM 914 C CA . GLU A 1 118 ? 10.673 -8.931 3.815 1.00 74.88 118 GLU A CA 1
ATOM 915 C C . GLU A 1 118 ? 10.626 -10.309 3.154 1.00 74.88 118 GLU A C 1
ATOM 917 O O . GLU A 1 118 ? 11.540 -10.667 2.414 1.00 74.88 118 GLU A O 1
ATOM 922 N N . LEU A 1 119 ? 9.539 -11.059 3.351 1.00 73.38 119 LEU A N 1
ATOM 923 C CA . LEU A 1 119 ? 9.366 -12.362 2.716 1.00 73.38 119 LEU A CA 1
ATOM 924 C C . LEU A 1 119 ? 9.390 -12.249 1.185 1.00 73.38 119 LEU A C 1
ATOM 926 O O . LEU A 1 119 ? 10.066 -13.035 0.522 1.00 73.38 119 LEU A O 1
ATOM 930 N N . ILE A 1 120 ? 8.661 -11.283 0.625 1.00 78.00 120 ILE A N 1
ATOM 931 C CA . ILE A 1 120 ? 8.581 -11.054 -0.823 1.00 78.00 120 ILE A CA 1
ATOM 932 C C . ILE A 1 120 ? 9.942 -10.604 -1.375 1.00 78.00 120 ILE A C 1
ATOM 934 O O . ILE A 1 120 ? 10.383 -11.100 -2.412 1.00 78.00 120 ILE A O 1
ATOM 938 N N . VAL A 1 121 ? 10.634 -9.710 -0.669 1.00 74.94 121 VAL A N 1
ATOM 939 C CA . VAL A 1 121 ? 11.948 -9.187 -1.066 1.00 74.94 121 VAL A CA 1
ATOM 940 C C . VAL A 1 121 ? 13.021 -10.276 -0.997 1.00 74.94 121 VAL A C 1
ATOM 942 O O . VAL A 1 121 ? 13.752 -10.458 -1.968 1.00 74.94 121 VAL A O 1
ATOM 945 N N . ASN A 1 122 ? 13.083 -11.061 0.082 1.00 71.31 122 ASN A N 1
ATOM 946 C CA . ASN A 1 122 ? 14.059 -12.150 0.218 1.00 71.31 122 ASN A CA 1
ATOM 947 C C . ASN A 1 122 ? 13.817 -13.262 -0.808 1.00 71.31 122 ASN A C 1
ATOM 949 O O . ASN A 1 122 ? 14.767 -13.765 -1.411 1.00 71.31 122 ASN A O 1
ATOM 953 N N . ARG A 1 123 ? 12.548 -13.582 -1.097 1.00 76.12 123 ARG A N 1
ATOM 954 C CA . ARG A 1 123 ? 12.179 -14.484 -2.201 1.00 76.12 123 ARG A CA 1
ATOM 955 C C . ARG A 1 123 ? 12.678 -13.977 -3.552 1.00 76.12 123 ARG A C 1
ATOM 957 O O . ARG A 1 123 ? 13.130 -14.787 -4.355 1.00 76.12 123 ARG A O 1
ATOM 964 N N . TYR A 1 124 ? 12.583 -12.673 -3.804 1.00 72.25 124 TYR A N 1
ATOM 965 C CA . TYR A 1 124 ? 13.003 -12.070 -5.068 1.00 72.25 124 TYR A CA 1
ATOM 966 C C . TYR A 1 124 ? 14.531 -11.978 -5.207 1.00 72.25 124 TYR A C 1
ATOM 968 O O . TYR A 1 124 ? 15.055 -12.260 -6.280 1.00 72.25 124 TYR A O 1
ATOM 976 N N . LEU A 1 125 ? 15.241 -11.611 -4.135 1.00 71.00 125 LEU A N 1
ATOM 977 C CA . LEU A 1 125 ? 16.690 -11.375 -4.158 1.00 71.00 125 LEU A CA 1
ATOM 978 C C . LEU A 1 125 ? 17.527 -12.647 -3.974 1.00 71.00 125 LEU A C 1
ATOM 980 O O . LEU A 1 125 ? 18.567 -12.790 -4.608 1.00 71.00 125 LEU A O 1
ATOM 984 N N . ILE A 1 126 ? 17.102 -13.548 -3.087 1.00 67.00 126 ILE A N 1
ATOM 985 C CA . ILE A 1 126 ? 17.923 -14.672 -2.600 1.00 67.00 126 ILE A CA 1
ATOM 986 C C . ILE A 1 126 ? 17.318 -16.020 -3.033 1.00 67.00 126 ILE A C 1
ATOM 988 O O . ILE A 1 126 ? 17.974 -17.054 -2.962 1.00 67.00 126 ILE A O 1
ATOM 992 N N . GLY A 1 127 ? 16.052 -16.046 -3.471 1.00 62.38 127 GLY A N 1
ATOM 993 C CA . GLY A 1 127 ? 15.328 -17.276 -3.826 1.00 62.38 127 GLY A CA 1
ATOM 994 C C . GLY A 1 127 ? 14.924 -18.140 -2.622 1.00 62.38 127 GLY A C 1
ATOM 995 O O . GLY A 1 127 ? 14.115 -19.058 -2.759 1.00 62.38 127 GLY A O 1
ATOM 996 N N . HIS A 1 128 ? 15.417 -17.814 -1.426 1.00 57.09 128 HIS A N 1
ATOM 997 C CA . HIS A 1 128 ? 15.122 -18.504 -0.177 1.00 57.09 128 HIS A CA 1
ATOM 998 C C . HIS A 1 128 ? 14.176 -17.697 0.715 1.00 57.09 128 HIS A C 1
ATOM 100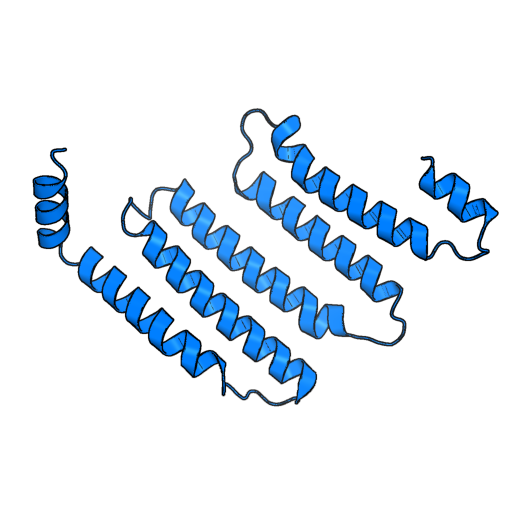0 O O . HIS A 1 128 ? 14.228 -16.471 0.786 1.00 57.09 128 HIS A O 1
ATOM 1006 N N . ILE A 1 129 ? 13.308 -18.415 1.431 1.00 57.94 129 ILE A N 1
ATOM 1007 C CA . ILE A 1 129 ? 12.526 -17.862 2.539 1.00 57.94 129 ILE A CA 1
ATOM 1008 C C . ILE A 1 129 ? 13.443 -17.814 3.756 1.00 57.94 129 ILE A C 1
ATOM 1010 O O . ILE A 1 129 ? 13.525 -18.779 4.512 1.00 57.94 129 ILE A O 1
ATOM 1014 N N . SER A 1 130 ? 14.154 -16.713 3.939 1.00 53.72 130 SER A N 1
ATOM 1015 C CA . SER A 1 130 ? 14.789 -16.409 5.215 1.00 53.72 130 SER A CA 1
ATOM 1016 C C . SER A 1 130 ? 14.084 -15.204 5.819 1.00 53.72 130 SER A C 1
ATOM 1018 O O . SER A 1 130 ? 13.751 -14.245 5.130 1.00 53.72 130 SER A O 1
ATOM 1020 N N . ILE A 1 131 ? 13.784 -15.285 7.107 1.00 53.03 131 ILE A N 1
ATOM 1021 C CA . ILE A 1 131 ? 13.242 -14.179 7.888 1.00 53.03 131 ILE A CA 1
ATOM 1022 C C . ILE A 1 131 ? 14.338 -13.897 8.902 1.00 53.03 131 ILE A C 1
ATOM 1024 O O . ILE A 1 131 ? 14.532 -14.694 9.818 1.00 53.03 131 ILE A O 1
ATOM 1028 N N . GLN A 1 132 ? 15.132 -12.854 8.675 1.00 60.50 132 GLN A N 1
ATOM 1029 C CA . GLN A 1 132 ? 16.293 -12.563 9.526 1.00 60.50 132 GLN A CA 1
ATOM 1030 C C . GLN A 1 132 ? 16.176 -11.188 10.176 1.00 60.50 132 GLN A C 1
ATOM 1032 O O . GLN A 1 132 ? 16.467 -11.065 11.362 1.00 60.50 132 GLN A O 1
ATOM 1037 N N . TRP A 1 133 ? 15.691 -10.180 9.449 1.00 54.84 133 TRP A N 1
ATOM 1038 C CA . TRP A 1 133 ? 15.586 -8.808 9.946 1.00 54.84 133 TRP A CA 1
ATOM 1039 C C . TRP A 1 133 ? 14.168 -8.467 10.423 1.00 54.84 133 TRP A C 1
ATOM 1041 O O . TRP A 1 133 ? 14.017 -7.745 11.412 1.00 54.84 133 TRP A O 1
ATOM 1051 N N . SER A 1 134 ? 13.125 -9.069 9.839 1.00 55.22 134 SER A N 1
ATOM 1052 C CA . SER A 1 134 ? 11.739 -8.750 10.199 1.00 55.22 134 SER A CA 1
ATOM 1053 C C . SER A 1 134 ? 11.382 -9.332 11.547 1.00 55.22 134 SER A C 1
ATOM 1055 O O . SER A 1 134 ? 10.485 -8.800 12.178 1.00 55.22 134 SER A O 1
ATOM 1057 N N . LEU A 1 135 ? 12.087 -10.359 12.034 1.00 55.28 135 LEU A N 1
ATOM 1058 C CA . LEU A 1 135 ? 11.918 -10.875 13.394 1.00 55.28 135 LEU A CA 1
ATOM 1059 C C . LEU A 1 135 ? 12.162 -9.777 14.435 1.00 55.28 135 LEU A C 1
ATOM 1061 O O . LEU A 1 135 ? 11.375 -9.647 15.369 1.00 55.28 135 LEU A O 1
ATOM 1065 N N . PHE A 1 136 ? 13.167 -8.919 14.234 1.00 56.88 136 PHE A N 1
ATOM 1066 C CA . PHE A 1 136 ? 13.442 -7.798 15.138 1.00 56.88 136 PHE A CA 1
ATOM 1067 C C . PHE A 1 136 ? 12.354 -6.722 15.116 1.00 56.88 136 PHE A C 1
ATOM 1069 O O . PHE A 1 136 ? 12.208 -6.002 16.098 1.00 56.88 136 PHE A O 1
ATOM 1076 N N . VAL A 1 137 ? 11.569 -6.625 14.037 1.00 57.50 137 VAL A N 1
ATOM 1077 C CA . VAL A 1 137 ? 10.420 -5.707 13.934 1.00 57.50 137 VAL A CA 1
ATOM 1078 C C . VAL A 1 137 ? 9.119 -6.393 14.369 1.00 57.50 137 VAL A C 1
ATOM 1080 O O . VAL A 1 137 ? 8.270 -5.780 15.010 1.00 57.50 137 VAL A O 1
ATOM 1083 N N . LEU A 1 138 ? 8.977 -7.689 14.097 1.00 55.44 138 LEU A N 1
ATOM 1084 C CA . LEU A 1 138 ? 7.825 -8.519 14.424 1.00 55.44 138 LEU A CA 1
ATOM 1085 C C . LEU A 1 138 ? 7.726 -8.740 15.934 1.00 55.44 138 LEU A C 1
ATOM 1087 O O . LEU A 1 138 ? 6.625 -8.692 16.462 1.00 55.44 138 LEU A O 1
ATOM 1091 N N . ILE A 1 139 ? 8.845 -8.925 16.641 1.00 59.88 139 ILE A N 1
ATOM 1092 C CA . ILE A 1 139 ? 8.873 -9.093 18.103 1.00 59.88 139 ILE A CA 1
ATOM 1093 C C . ILE A 1 139 ? 8.282 -7.874 18.833 1.00 59.88 139 ILE A C 1
ATOM 1095 O O . ILE A 1 139 ? 7.325 -8.063 19.585 1.00 59.88 139 ILE A O 1
ATOM 1099 N N . PRO A 1 140 ? 8.750 -6.626 18.624 1.00 56.16 140 PRO A N 1
ATOM 1100 C CA . PRO A 1 140 ? 8.145 -5.462 19.259 1.00 56.16 140 PRO A CA 1
ATOM 1101 C C . PRO A 1 140 ? 6.738 -5.196 18.726 1.00 56.16 140 PRO A C 1
ATOM 1103 O O . PRO A 1 140 ? 5.881 -4.767 19.491 1.00 56.16 140 PRO A O 1
ATOM 1106 N N . CYS A 1 141 ? 6.450 -5.494 17.456 1.00 58.72 141 CYS A N 1
ATOM 1107 C CA . CYS A 1 141 ? 5.112 -5.294 16.906 1.00 58.72 141 CYS A CA 1
ATOM 1108 C C . CYS A 1 141 ? 4.081 -6.275 17.499 1.00 58.72 141 CYS A C 1
ATOM 1110 O O . CYS A 1 141 ? 2.994 -5.857 17.890 1.00 58.72 141 CYS A O 1
ATOM 1112 N N . LEU A 1 142 ? 4.439 -7.553 17.666 1.00 56.38 142 LEU A N 1
ATOM 1113 C CA . LEU A 1 142 ? 3.640 -8.567 18.364 1.00 56.38 142 LEU A CA 1
ATOM 1114 C C . LEU A 1 142 ? 3.565 -8.300 19.866 1.00 56.38 142 LEU A C 1
ATOM 1116 O O . LEU A 1 142 ? 2.505 -8.496 20.454 1.00 56.38 142 LEU A O 1
ATOM 1120 N N . ALA A 1 143 ? 4.646 -7.827 20.490 1.00 60.88 143 ALA A N 1
ATOM 1121 C CA . ALA A 1 143 ? 4.632 -7.424 21.892 1.00 60.88 143 ALA A CA 1
ATOM 1122 C C . ALA A 1 143 ? 3.681 -6.239 22.108 1.00 60.88 143 ALA A C 1
ATOM 1124 O O . ALA A 1 143 ? 2.839 -6.290 22.999 1.00 60.88 143 ALA A O 1
ATOM 1125 N N . LEU A 1 144 ? 3.735 -5.213 21.253 1.00 58.00 144 LEU A N 1
ATOM 1126 C CA . LEU A 1 144 ? 2.823 -4.068 21.295 1.00 58.00 144 LEU A CA 1
ATOM 1127 C C . LEU A 1 144 ? 1.384 -4.469 20.970 1.00 58.00 144 LEU A C 1
ATOM 1129 O O . LEU A 1 144 ? 0.469 -4.011 21.650 1.00 58.00 144 LEU A O 1
ATOM 1133 N N . ALA A 1 145 ? 1.165 -5.352 19.994 1.00 55.81 145 ALA A N 1
ATOM 1134 C CA . ALA A 1 145 ? -0.157 -5.896 19.698 1.00 55.81 145 ALA A CA 1
ATOM 1135 C C . ALA A 1 145 ? -0.702 -6.704 20.886 1.00 55.81 145 ALA A C 1
ATOM 1137 O O . ALA A 1 145 ? -1.849 -6.515 21.283 1.00 55.81 145 ALA A O 1
ATOM 1138 N N . GLY A 1 146 ? 0.125 -7.542 21.512 1.00 57.84 146 GLY A N 1
ATOM 1139 C CA . GLY A 1 146 ? -0.220 -8.317 22.702 1.00 57.84 146 GLY A CA 1
ATOM 1140 C C . GLY A 1 146 ? -0.518 -7.435 23.913 1.00 57.84 146 GLY A C 1
ATOM 1141 O O . GLY A 1 146 ? -1.506 -7.666 24.607 1.00 57.84 146 GLY A O 1
ATOM 1142 N N . ILE A 1 147 ? 0.272 -6.381 24.133 1.00 58.69 147 ILE A N 1
ATOM 1143 C CA . ILE A 1 147 ? 0.029 -5.369 25.169 1.00 58.69 147 ILE A CA 1
ATOM 1144 C C . ILE A 1 147 ? -1.280 -4.633 24.881 1.00 58.69 147 ILE A C 1
ATOM 1146 O O . ILE A 1 147 ? -2.124 -4.525 25.767 1.00 58.69 147 ILE A O 1
ATOM 1150 N N . ALA A 1 148 ? -1.500 -4.187 23.646 1.00 57.31 148 ALA A N 1
ATOM 1151 C CA . ALA A 1 148 ? -2.718 -3.487 23.262 1.00 57.31 148 ALA A CA 1
ATOM 1152 C C . ALA A 1 148 ? -3.962 -4.379 23.415 1.00 57.31 148 ALA A C 1
ATOM 1154 O O . ALA A 1 148 ? -4.977 -3.925 23.940 1.00 57.31 148 ALA A O 1
ATOM 1155 N N . VAL A 1 149 ? -3.872 -5.661 23.046 1.00 58.72 149 VAL A N 1
ATOM 1156 C CA . VAL A 1 149 ? -4.933 -6.660 23.249 1.00 58.72 149 VAL A CA 1
ATOM 1157 C C . VAL A 1 149 ? -5.143 -6.958 24.735 1.00 58.72 149 VAL A C 1
ATOM 1159 O O . VAL A 1 149 ? -6.285 -7.041 25.177 1.00 58.72 149 VAL A O 1
ATOM 1162 N N . SER A 1 150 ? -4.075 -7.077 25.526 1.00 55.81 150 SER A N 1
ATOM 1163 C CA . SER A 1 150 ? -4.127 -7.294 26.981 1.00 55.81 150 SER A CA 1
ATOM 1164 C C . SER A 1 150 ? -4.811 -6.131 27.704 1.00 55.81 150 SER A C 1
ATOM 1166 O O . SER A 1 150 ? -5.729 -6.341 28.502 1.00 55.81 150 SER A O 1
ATOM 1168 N N . ILE A 1 151 ? -4.429 -4.899 27.362 1.00 52.69 151 ILE A N 1
ATOM 1169 C CA . ILE A 1 151 ? -5.041 -3.672 27.878 1.00 52.69 151 ILE A CA 1
ATOM 1170 C C . ILE A 1 151 ? -6.503 -3.586 27.427 1.00 52.69 151 ILE A C 1
ATOM 1172 O O . ILE A 1 151 ? -7.375 -3.294 28.242 1.00 52.69 151 ILE A O 1
ATOM 1176 N N . ALA A 1 152 ? -6.805 -3.918 26.169 1.00 52.44 152 ALA A N 1
ATOM 1177 C CA . ALA A 1 152 ? -8.173 -3.922 25.653 1.00 52.44 152 ALA A CA 1
ATOM 1178 C C . ALA A 1 152 ? -9.064 -5.011 26.287 1.00 52.44 152 ALA A C 1
ATOM 1180 O O . ALA A 1 152 ? -10.278 -4.826 26.399 1.00 52.44 152 ALA A O 1
ATOM 1181 N N . ARG A 1 153 ? -8.477 -6.126 26.747 1.00 50.06 153 ARG A N 1
ATOM 1182 C CA . ARG A 1 153 ? -9.179 -7.187 27.492 1.00 50.06 153 ARG A CA 1
ATOM 1183 C C . ARG A 1 153 ? -9.541 -6.758 28.914 1.00 50.06 153 ARG A C 1
ATOM 1185 O O . ARG A 1 153 ? -10.549 -7.220 29.448 1.00 50.06 153 ARG A O 1
ATOM 1192 N N . ARG A 1 154 ? -8.750 -5.879 29.537 1.00 49.28 154 ARG A N 1
ATOM 1193 C CA . ARG A 1 154 ? -9.002 -5.380 30.896 1.00 49.28 154 ARG A CA 1
ATOM 1194 C C . ARG A 1 154 ? -9.866 -4.119 30.855 1.00 49.28 154 ARG A C 1
ATOM 1196 O O . ARG A 1 154 ? -9.359 -3.001 30.855 1.00 49.28 154 ARG A O 1
ATOM 1203 N N . ARG A 1 155 ? -11.191 -4.308 30.919 1.00 49.66 155 ARG A N 1
ATOM 1204 C CA . ARG A 1 155 ? -12.174 -3.217 31.108 1.00 49.66 155 ARG A CA 1
ATOM 1205 C C . ARG A 1 155 ? -11.830 -2.289 32.285 1.00 49.66 155 ARG A C 1
ATOM 1207 O O . ARG A 1 155 ? -12.115 -1.104 32.197 1.00 49.66 155 ARG A O 1
ATOM 1214 N N . SER A 1 156 ? -11.134 -2.786 33.317 1.00 48.19 156 SER A N 1
ATOM 1215 C CA . SER A 1 156 ? -10.711 -1.966 34.463 1.00 48.19 156 SER A CA 1
ATOM 1216 C C . SER A 1 156 ? -9.793 -0.805 34.068 1.00 48.19 156 SER A C 1
ATOM 1218 O O . SER A 1 156 ? -9.927 0.274 34.620 1.00 48.19 156 SER A O 1
ATOM 1220 N N . ILE A 1 157 ? -8.915 -0.975 33.069 1.00 50.94 157 ILE A N 1
ATOM 1221 C CA . ILE A 1 157 ? -8.023 0.101 32.603 1.00 50.94 157 ILE A CA 1
ATOM 1222 C C . ILE A 1 157 ? -8.804 1.122 31.763 1.00 50.94 157 ILE A C 1
ATOM 1224 O O . ILE A 1 157 ? -8.495 2.311 31.795 1.00 50.94 157 ILE A O 1
ATOM 1228 N N . GLN A 1 158 ? -9.850 0.690 31.047 1.00 50.53 158 GLN A N 1
ATOM 1229 C CA . GLN A 1 158 ? -10.736 1.616 30.336 1.00 50.53 158 GLN A CA 1
ATOM 1230 C C . GLN A 1 158 ? -11.532 2.494 31.300 1.00 50.53 158 GLN A C 1
ATOM 1232 O O . GLN A 1 158 ? -11.661 3.689 31.044 1.00 50.53 158 GLN A O 1
ATOM 1237 N N . ASP A 1 159 ? -12.009 1.929 32.409 1.00 54.56 159 ASP A N 1
ATOM 1238 C CA . ASP A 1 159 ? -12.693 2.694 33.452 1.00 54.56 159 ASP A CA 1
ATOM 1239 C C . ASP A 1 159 ? -11.725 3.616 34.206 1.00 54.56 159 ASP A C 1
ATOM 1241 O O . ASP A 1 159 ? -12.092 4.747 34.515 1.00 54.56 159 ASP A O 1
ATOM 1245 N N . GLU A 1 160 ? -10.472 3.199 34.422 1.00 57.50 160 GLU A N 1
ATOM 1246 C CA . GLU A 1 160 ? -9.427 4.040 35.025 1.00 57.50 160 GLU A CA 1
ATOM 1247 C C . GLU A 1 160 ? -9.052 5.228 34.127 1.00 57.50 160 GLU A C 1
ATOM 1249 O O . GLU A 1 160 ? -8.915 6.355 34.604 1.00 57.50 160 GLU A O 1
ATOM 1254 N N . ILE A 1 161 ? -8.902 4.995 32.818 1.00 55.06 161 ILE A N 1
ATOM 1255 C CA . ILE A 1 161 ? -8.595 6.050 31.847 1.00 55.06 161 ILE A CA 1
ATOM 1256 C C . ILE A 1 161 ? -9.802 6.969 31.687 1.00 55.06 161 ILE A C 1
ATOM 1258 O O . ILE A 1 161 ? -9.621 8.177 31.733 1.00 55.06 161 ILE A O 1
ATOM 1262 N N . ARG A 1 162 ? -11.026 6.442 31.569 1.00 54.62 162 ARG A N 1
ATOM 1263 C CA . ARG A 1 162 ? -12.245 7.261 31.473 1.00 54.62 162 ARG A CA 1
ATOM 1264 C C . ARG A 1 162 ? -12.465 8.098 32.741 1.00 54.62 162 ARG A C 1
ATOM 1266 O O . ARG A 1 162 ? -12.773 9.279 32.623 1.00 54.62 162 ARG A O 1
ATOM 1273 N N . LYS A 1 163 ? -12.180 7.546 33.930 1.00 55.22 163 LYS A N 1
ATOM 1274 C CA . LYS A 1 163 ? -12.149 8.303 35.197 1.00 55.22 163 LYS A CA 1
ATOM 1275 C C . LYS A 1 163 ? -11.085 9.399 35.211 1.00 55.22 163 LYS A C 1
ATOM 1277 O O . LYS A 1 163 ? -11.363 10.487 35.700 1.00 55.22 163 LYS A O 1
ATOM 1282 N N . ARG A 1 164 ? -9.877 9.131 34.703 1.00 60.56 164 ARG A N 1
ATOM 1283 C CA . ARG A 1 164 ? -8.785 10.124 34.653 1.00 60.56 164 ARG A CA 1
ATOM 1284 C C . ARG A 1 164 ? -8.964 11.168 33.549 1.00 60.56 164 ARG A C 1
ATOM 1286 O O . ARG A 1 164 ? -8.399 12.248 33.661 1.00 60.56 164 ARG A O 1
ATOM 1293 N N . LEU A 1 165 ? -9.738 10.861 32.509 1.00 65.06 165 LEU A N 1
ATOM 1294 C CA . LEU A 1 165 ? -10.023 11.762 31.390 1.00 65.06 165 LEU A CA 1
ATOM 1295 C C . LEU A 1 165 ? -11.339 12.548 31.527 1.00 65.06 165 LEU A C 1
ATOM 1297 O O . LEU A 1 165 ? -11.725 13.189 30.556 1.00 65.06 165 LEU A O 1
ATOM 1301 N N . HIS A 1 166 ? -12.002 12.518 32.692 1.00 55.00 166 HIS A N 1
ATOM 1302 C CA . HIS A 1 166 ? -13.219 13.290 32.999 1.00 55.00 166 HIS A CA 1
ATOM 1303 C C . HIS A 1 166 ? -14.253 13.343 31.844 1.00 55.00 166 HIS A C 1
ATOM 1305 O O . HIS A 1 166 ? -14.725 14.418 31.477 1.00 55.00 166 HIS A O 1
ATOM 1311 N N . LEU A 1 167 ? -14.590 12.181 31.268 1.00 53.50 167 LEU A N 1
ATOM 1312 C CA . LEU A 1 167 ? -15.770 11.970 30.408 1.00 53.50 167 LEU A CA 1
ATOM 1313 C C . LEU A 1 167 ? -16.829 11.193 31.186 1.00 53.50 167 LEU A C 1
ATOM 1315 O O . LEU A 1 167 ? -18.019 11.542 31.051 1.00 53.50 167 LEU A O 1
#

Organism: NCBI:txid1076179

Foldseek 3Di:
DVLQVVCVVPDPDPQVSVLVVLVVVLVCLQVCCVPPDPDDDPCNNLVSNLVSQLVSVVSVVVNVVPDPCSVQAVVQLSVLVSVLSVVLVVCVVVVVQPDLVNVLSVLLSVLSSLQSNVQSVCCVPVVDRDDDPSCVVNVVSVVVSVVSVVCVVPVVNVVVVCVVVVD